Protein AF-A0A2A4J7D8-F1 (afdb_monomer_lite)

Secondary structure (DSSP, 8-state):
--HHHHHHHHHHHHHHHHTTS-----HHHHHTT---TT--HHHHHHHHHHHHHHTTSB-TTS-B-HHHHHHHHHHHH---HHHHHHHHHHHHTTS-TTSHHHHHHHHHHHHHH--

Structure (mmCIF, N/CA/C/O backbone):
data_AF-A0A2A4J7D8-F1
#
_entry.id   AF-A0A2A4J7D8-F1
#
loop_
_atom_site.group_PDB
_atom_site.id
_atom_site.type_symbol
_atom_site.label_atom_id
_atom_site.label_alt_id
_atom_site.label_comp_id
_atom_site.label_asym_id
_atom_site.label_entity_id
_atom_site.label_seq_id
_atom_site.pdbx_PDB_ins_code
_atom_site.Cartn_x
_atom_site.Cartn_y
_atom_site.Cartn_z
_atom_site.occupancy
_atom_site.B_iso_or_equiv
_atom_site.auth_seq_id
_atom_site.auth_comp_id
_atom_site.auth_asym_id
_atom_site.auth_atom_id
_atom_site.pdbx_PDB_model_num
ATOM 1 N N . MET A 1 1 ? 5.856 11.991 13.920 1.00 55.94 1 MET A N 1
ATOM 2 C CA . MET A 1 1 ? 6.615 10.834 13.418 1.00 55.94 1 MET A CA 1
ATOM 3 C C . MET A 1 1 ? 6.294 9.613 14.254 1.00 55.94 1 MET A C 1
ATOM 5 O O . MET A 1 1 ? 7.019 9.276 15.184 1.00 55.94 1 MET A O 1
ATOM 9 N N . THR A 1 2 ? 5.157 9.003 13.935 1.00 71.81 2 THR A N 1
ATOM 10 C CA . THR A 1 2 ? 4.763 7.655 14.347 1.00 71.81 2 THR A CA 1
ATOM 11 C C . THR A 1 2 ? 5.667 6.618 13.664 1.00 71.81 2 THR A C 1
ATOM 13 O O . THR A 1 2 ? 6.397 6.938 12.721 1.00 71.81 2 THR A O 1
ATOM 16 N N . ALA A 1 3 ? 5.639 5.369 14.136 1.00 76.00 3 ALA A N 1
ATOM 17 C CA . ALA A 1 3 ? 6.381 4.274 13.504 1.00 76.00 3 ALA A CA 1
ATOM 18 C C . ALA A 1 3 ? 5.962 4.069 12.034 1.00 76.00 3 ALA A C 1
ATOM 20 O O . ALA A 1 3 ? 6.803 3.799 11.181 1.00 76.00 3 ALA A O 1
ATOM 21 N N . ASP A 1 4 ? 4.684 4.283 11.722 1.00 72.38 4 ASP A N 1
ATOM 22 C CA . ASP A 1 4 ? 4.157 4.163 10.363 1.00 72.38 4 ASP A CA 1
ATOM 23 C C . ASP A 1 4 ? 4.629 5.305 9.446 1.00 72.38 4 ASP A C 1
ATOM 25 O O . ASP A 1 4 ? 4.985 5.061 8.294 1.00 72.38 4 ASP A O 1
ATOM 29 N N . GLU A 1 5 ? 4.745 6.537 9.960 1.00 72.00 5 GLU A N 1
ATOM 30 C CA . GLU A 1 5 ? 5.345 7.664 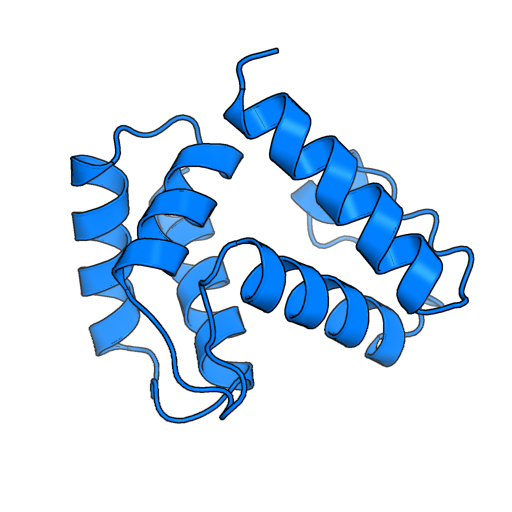9.223 1.00 72.00 5 GLU A CA 1
ATOM 31 C C . GLU A 1 5 ? 6.840 7.423 8.923 1.00 72.00 5 GLU A C 1
ATOM 33 O O . GLU A 1 5 ? 7.343 7.807 7.860 1.00 72.00 5 GLU A O 1
ATOM 38 N N . GLN A 1 6 ? 7.562 6.760 9.837 1.00 79.44 6 GLN A N 1
ATOM 39 C CA . GLN A 1 6 ? 8.958 6.355 9.620 1.00 79.44 6 GLN A CA 1
ATOM 40 C C . GLN A 1 6 ? 9.072 5.278 8.535 1.00 79.44 6 GLN A C 1
ATOM 42 O O . GLN A 1 6 ? 9.911 5.411 7.644 1.00 79.44 6 GLN A O 1
ATOM 47 N N . LEU A 1 7 ? 8.203 4.261 8.564 1.00 82.00 7 LEU A N 1
ATOM 48 C CA . LEU A 1 7 ? 8.168 3.202 7.549 1.00 82.00 7 LEU A CA 1
ATOM 49 C C . LEU A 1 7 ? 7.799 3.741 6.165 1.00 82.00 7 LEU A C 1
ATOM 51 O O . LEU A 1 7 ? 8.448 3.383 5.186 1.00 82.00 7 LEU A O 1
ATOM 55 N N . LEU A 1 8 ? 6.823 4.650 6.080 1.00 78.69 8 LEU A N 1
ATOM 56 C CA . LEU A 1 8 ? 6.479 5.337 4.830 1.00 78.69 8 LEU A CA 1
ATOM 57 C C . LEU A 1 8 ? 7.694 6.052 4.236 1.00 78.69 8 LEU A C 1
ATOM 59 O O . LEU A 1 8 ? 7.972 5.907 3.046 1.00 78.69 8 LEU A O 1
ATOM 63 N N . THR A 1 9 ? 8.439 6.784 5.065 1.00 79.12 9 THR A N 1
ATOM 64 C CA . THR A 1 9 ? 9.634 7.523 4.629 1.00 79.12 9 THR A CA 1
ATOM 65 C C . THR A 1 9 ? 10.753 6.577 4.187 1.00 79.12 9 THR A C 1
ATOM 67 O O . THR A 1 9 ? 11.365 6.782 3.134 1.00 79.12 9 THR A O 1
ATOM 70 N N . GLN A 1 10 ? 11.004 5.520 4.965 1.00 85.62 10 GLN A N 1
ATOM 71 C CA . GLN A 1 10 ? 12.022 4.519 4.660 1.00 85.62 10 GLN A CA 1
ATOM 72 C C . GLN A 1 10 ? 11.711 3.799 3.344 1.00 85.62 10 GLN A C 1
ATOM 74 O O . GLN A 1 10 ? 12.534 3.811 2.430 1.00 85.62 10 GLN A O 1
ATOM 79 N N . TYR A 1 11 ? 10.516 3.219 3.218 1.00 86.38 11 TYR A N 1
ATOM 80 C CA . TYR A 1 11 ? 10.134 2.458 2.030 1.00 86.38 11 TYR A CA 1
ATOM 81 C C . TYR A 1 11 ? 10.059 3.342 0.791 1.00 86.38 11 TYR A C 1
ATOM 83 O O . TYR A 1 11 ? 10.513 2.914 -0.264 1.00 86.38 11 TYR A O 1
ATOM 91 N N . SER A 1 12 ? 9.601 4.593 0.915 1.00 81.00 12 SER A N 1
ATOM 92 C CA . SER A 1 12 ? 9.627 5.535 -0.211 1.00 81.00 12 SER A CA 1
ATOM 93 C C . SER A 1 12 ? 11.057 5.757 -0.707 1.00 81.00 12 SER A C 1
ATOM 95 O O . SER A 1 12 ? 11.307 5.702 -1.908 1.00 81.00 12 SER A O 1
ATOM 97 N N . THR A 1 13 ? 12.011 5.94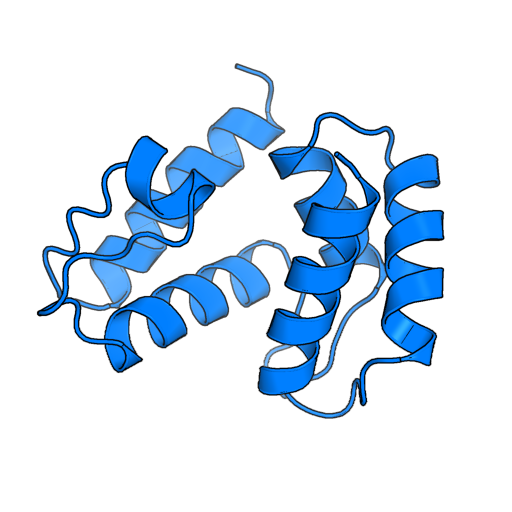3 0.210 1.00 82.69 13 THR A N 1
ATOM 98 C CA . THR A 1 13 ? 13.430 6.135 -0.132 1.00 82.69 13 THR A CA 1
ATOM 99 C C . THR A 1 13 ? 14.021 4.896 -0.806 1.00 82.69 13 THR A C 1
ATOM 101 O O . THR A 1 13 ? 14.695 5.012 -1.829 1.00 82.69 13 THR A O 1
ATOM 104 N N . GLU A 1 14 ? 13.741 3.706 -0.268 1.00 86.19 14 GLU A N 1
ATOM 105 C CA . GLU A 1 14 ? 14.190 2.436 -0.848 1.00 86.19 14 GLU A CA 1
ATOM 106 C C . GLU A 1 14 ? 13.600 2.218 -2.246 1.00 86.19 14 GLU A C 1
ATOM 108 O O . GLU A 1 14 ? 14.341 1.930 -3.179 1.00 86.19 14 GLU A O 1
ATOM 113 N N . CYS A 1 15 ? 12.295 2.428 -2.422 1.00 84.62 15 CYS A N 1
ATOM 114 C CA . CYS A 1 15 ? 11.615 2.219 -3.698 1.00 84.62 15 CYS A CA 1
ATOM 115 C C . CYS A 1 15 ? 12.051 3.212 -4.782 1.00 84.62 15 CYS A C 1
ATOM 117 O O . CYS A 1 15 ? 12.215 2.822 -5.937 1.00 84.62 15 CYS A O 1
ATOM 119 N N . ILE A 1 16 ? 12.296 4.477 -4.422 1.00 81.12 16 ILE A N 1
ATOM 120 C CA . ILE A 1 16 ? 12.883 5.464 -5.344 1.00 81.12 16 ILE A CA 1
ATOM 121 C C . ILE A 1 16 ? 14.293 5.022 -5.764 1.00 81.12 16 ILE A C 1
ATOM 123 O O . ILE A 1 16 ? 14.645 5.106 -6.941 1.00 81.12 16 ILE A O 1
ATOM 127 N N . SER A 1 17 ? 15.087 4.513 -4.816 1.00 82.00 17 SER A N 1
ATOM 128 C CA . SER A 1 17 ? 16.428 3.989 -5.090 1.00 82.00 17 SER A CA 1
ATOM 129 C C . SER A 1 17 ? 16.395 2.745 -5.992 1.00 82.00 17 SER A C 1
ATOM 131 O O . SER A 1 17 ? 17.190 2.653 -6.926 1.00 82.00 17 SER A O 1
ATOM 133 N N . GLU A 1 18 ? 15.481 1.800 -5.744 1.00 78.62 18 GLU A N 1
ATOM 134 C CA . GLU A 1 18 ? 15.305 0.567 -6.531 1.00 78.62 18 GLU A CA 1
ATOM 135 C C . GLU A 1 18 ? 14.834 0.848 -7.966 1.00 78.62 18 GLU A C 1
ATOM 137 O O . GLU A 1 18 ? 15.305 0.203 -8.902 1.00 78.62 18 GLU A O 1
ATOM 142 N N . ALA A 1 19 ? 13.976 1.855 -8.163 1.00 71.81 19 ALA A N 1
ATOM 143 C CA . ALA A 1 19 ? 13.535 2.283 -9.491 1.00 71.81 19 ALA A CA 1
ATOM 144 C C . ALA A 1 19 ? 14.676 2.880 -10.343 1.00 71.81 19 ALA A C 1
ATOM 146 O O . ALA A 1 19 ? 14.507 3.092 -11.544 1.00 71.81 19 ALA A O 1
ATOM 147 N N . GLY A 1 20 ? 15.842 3.169 -9.745 1.00 62.34 20 GLY A N 1
ATOM 148 C CA . GLY A 1 20 ? 17.034 3.631 -10.458 1.00 62.34 20 GLY A CA 1
ATOM 149 C C . GLY A 1 20 ? 16.871 4.996 -11.134 1.00 62.34 20 GLY A C 1
ATOM 150 O O . GLY A 1 20 ? 17.653 5.338 -12.024 1.00 62.34 20 GLY A O 1
ATOM 151 N N . LYS A 1 21 ? 15.859 5.782 -10.742 1.00 60.47 21 LYS A N 1
ATOM 152 C CA . LYS A 1 21 ? 15.566 7.105 -11.306 1.00 60.47 21 LYS A CA 1
ATOM 153 C C . LYS A 1 21 ? 15.461 8.143 -10.200 1.00 60.47 21 LYS A C 1
ATOM 155 O O . LYS A 1 21 ? 14.821 7.915 -9.180 1.00 60.47 21 LYS A O 1
ATOM 160 N N . ASN A 1 22 ? 16.038 9.321 -10.446 1.00 52.88 22 ASN A N 1
ATOM 161 C CA . ASN A 1 22 ? 15.806 10.524 -9.645 1.00 52.88 22 ASN A CA 1
ATOM 162 C C . ASN A 1 22 ? 14.371 11.019 -9.875 1.00 52.88 22 ASN A C 1
ATOM 164 O O . ASN A 1 22 ? 14.138 12.024 -10.544 1.00 52.88 22 ASN A O 1
ATOM 168 N N . LEU A 1 23 ? 13.395 10.289 -9.343 1.00 56.12 23 LEU A N 1
ATOM 169 C CA . LEU A 1 23 ? 12.020 10.749 -9.236 1.00 56.12 23 LEU A CA 1
ATOM 170 C C . LEU A 1 23 ? 11.955 11.638 -8.010 1.00 56.12 23 LEU A C 1
ATOM 172 O O . LEU A 1 23 ? 11.611 11.206 -6.913 1.00 56.12 23 LEU A O 1
ATOM 176 N N . PHE A 1 24 ? 12.333 12.899 -8.197 1.00 49.31 24 PHE A N 1
ATOM 177 C CA . PHE A 1 24 ? 11.947 13.925 -7.247 1.00 49.31 24 PHE A CA 1
ATOM 178 C C . PHE A 1 24 ? 10.441 14.144 -7.412 1.00 49.31 24 PHE A C 1
ATOM 180 O O . PHE A 1 24 ? 9.999 15.004 -8.169 1.00 49.31 24 PHE A O 1
ATOM 187 N N . VAL A 1 25 ? 9.644 13.291 -6.768 1.00 52.78 25 VAL A N 1
ATOM 188 C CA . VAL A 1 25 ? 8.208 13.515 -6.636 1.00 52.78 25 VAL A CA 1
ATOM 189 C C . VAL A 1 25 ? 8.049 14.460 -5.456 1.00 52.78 25 VAL A C 1
ATOM 191 O O . VAL A 1 25 ? 8.271 14.063 -4.313 1.00 52.78 25 VAL A O 1
ATOM 194 N N . ASP A 1 26 ? 7.726 15.725 -5.725 1.00 49.19 26 ASP A N 1
ATOM 195 C CA . ASP A 1 26 ? 7.380 16.660 -4.657 1.00 49.19 26 ASP A CA 1
ATOM 196 C C . ASP A 1 26 ? 6.202 16.053 -3.860 1.00 49.19 26 ASP A C 1
ATOM 198 O O . ASP A 1 26 ? 5.157 15.754 -4.448 1.00 49.19 26 ASP A O 1
ATOM 202 N N . PRO A 1 27 ? 6.332 15.845 -2.536 1.00 43.41 27 PRO A N 1
ATOM 203 C CA . PRO A 1 27 ? 5.271 15.271 -1.712 1.00 43.41 27 PRO A CA 1
ATOM 204 C C . PRO A 1 27 ? 3.934 16.018 -1.816 1.00 43.41 27 PRO A C 1
ATOM 206 O O . PRO A 1 27 ? 2.880 15.403 -1.650 1.00 43.41 27 PRO A O 1
ATOM 209 N N . LYS A 1 28 ? 3.947 17.329 -2.112 1.00 48.31 28 LYS A N 1
ATOM 210 C CA . LYS A 1 28 ? 2.722 18.093 -2.399 1.00 48.31 28 LYS A CA 1
ATOM 211 C C . LYS A 1 28 ? 2.110 17.714 -3.745 1.00 48.31 28 LYS A C 1
ATOM 213 O O . LYS A 1 28 ? 0.899 17.542 -3.816 1.00 48.31 28 LYS A O 1
ATOM 218 N N . GLN A 1 29 ? 2.929 17.532 -4.778 1.00 51.84 29 GLN A N 1
ATOM 219 C CA . GLN A 1 29 ? 2.472 17.134 -6.113 1.00 51.84 29 GLN A CA 1
ATOM 220 C C . GLN A 1 29 ? 1.886 15.719 -6.124 1.00 51.84 29 GLN A C 1
ATOM 222 O O . GLN A 1 29 ? 0.845 15.501 -6.741 1.00 51.84 29 GLN A O 1
ATOM 227 N N . ALA A 1 30 ? 2.489 14.781 -5.383 1.00 51.69 30 ALA A N 1
ATOM 228 C CA . ALA A 1 30 ? 1.931 13.439 -5.191 1.00 51.69 30 ALA A CA 1
ATOM 229 C C . ALA A 1 30 ? 0.541 13.485 -4.540 1.00 51.69 30 ALA A C 1
ATOM 231 O O . ALA A 1 30 ? -0.365 12.759 -4.938 1.00 51.69 30 ALA A O 1
ATOM 232 N N . LYS A 1 31 ? 0.359 14.374 -3.556 1.00 46.78 31 LYS A N 1
ATOM 233 C CA . LYS A 1 31 ? -0.905 14.529 -2.828 1.00 46.78 31 LYS A CA 1
ATOM 234 C C . LYS A 1 31 ? -2.031 15.104 -3.697 1.00 46.78 31 LYS A C 1
ATOM 236 O O . LYS A 1 31 ? -3.199 14.857 -3.418 1.00 46.78 31 LYS A O 1
ATOM 241 N N . GLU A 1 32 ? -1.679 15.844 -4.747 1.00 56.94 32 GLU A N 1
ATOM 242 C CA . GLU A 1 32 ? -2.608 16.479 -5.692 1.00 56.94 32 GLU A CA 1
ATOM 243 C C . GLU A 1 32 ? -2.742 15.715 -7.023 1.00 56.94 32 GLU A C 1
ATOM 245 O O . GLU A 1 32 ? -3.417 16.193 -7.933 1.00 56.94 32 GLU A O 1
ATOM 250 N N . ASN A 1 33 ? -2.121 14.533 -7.161 1.00 52.81 33 ASN A N 1
ATOM 251 C CA . ASN A 1 33 ? -2.021 13.790 -8.429 1.00 52.81 33 ASN A CA 1
ATOM 252 C C . ASN A 1 33 ? -1.385 14.598 -9.583 1.00 52.81 33 ASN A C 1
ATOM 254 O O . ASN A 1 33 ? -1.602 14.312 -10.761 1.00 52.81 33 ASN A O 1
ATOM 258 N N . ASN A 1 34 ? -0.573 15.603 -9.255 1.00 52.50 34 ASN A N 1
ATOM 259 C CA . ASN A 1 34 ? 0.027 16.534 -10.205 1.00 52.50 34 ASN A CA 1
ATOM 260 C C . ASN A 1 34 ? 1.494 16.170 -10.474 1.00 52.50 34 ASN A C 1
ATOM 262 O O . ASN A 1 34 ? 2.405 16.954 -10.207 1.00 52.50 34 ASN A O 1
ATOM 266 N N . TYR A 1 35 ? 1.727 14.940 -10.938 1.00 54.06 35 TYR A N 1
ATOM 267 C CA . TYR A 1 35 ? 3.064 14.478 -11.314 1.00 54.06 35 TYR A CA 1
ATOM 268 C C . TYR A 1 35 ? 3.631 15.365 -12.437 1.00 54.06 35 TYR A C 1
ATOM 270 O O . TYR A 1 35 ? 2.871 15.757 -13.329 1.00 54.06 35 TYR A O 1
ATOM 278 N N . PRO A 1 36 ? 4.940 15.701 -12.430 1.00 51.53 36 PRO A N 1
ATOM 279 C CA . PRO A 1 36 ? 5.532 16.478 -13.512 1.00 51.53 36 PRO A CA 1
ATOM 280 C C . PRO A 1 36 ? 5.244 15.798 -14.856 1.00 51.53 36 PRO A C 1
ATOM 282 O O . PRO A 1 36 ? 5.264 14.577 -14.951 1.00 51.53 36 PRO A O 1
ATOM 285 N N . VAL A 1 37 ? 4.957 16.591 -15.889 1.00 46.94 37 VAL A N 1
ATOM 286 C CA . VAL A 1 37 ? 4.486 16.112 -17.207 1.00 46.94 37 VAL A CA 1
ATOM 287 C C . VAL A 1 37 ? 5.492 15.156 -17.882 1.00 46.94 37 VAL A C 1
ATOM 289 O O . VAL A 1 37 ? 5.098 14.326 -18.695 1.00 46.94 37 VAL A O 1
ATOM 292 N N . ASP A 1 38 ? 6.764 15.217 -17.471 1.00 51.28 38 ASP A N 1
ATOM 293 C CA . ASP A 1 38 ? 7.863 14.342 -17.906 1.00 51.28 38 ASP A CA 1
ATOM 294 C C . ASP A 1 38 ? 8.211 13.232 -16.893 1.00 51.28 38 ASP A C 1
ATOM 296 O O . ASP A 1 38 ? 9.243 12.566 -17.021 1.00 51.28 38 ASP A O 1
ATOM 300 N N . ALA A 1 39 ? 7.397 13.038 -15.848 1.00 55.25 39 ALA A N 1
ATOM 301 C CA . ALA A 1 39 ? 7.559 11.916 -14.936 1.00 55.25 39 ALA A CA 1
ATOM 302 C C . ALA A 1 39 ? 7.459 10.631 -15.750 1.00 55.25 39 ALA A C 1
ATOM 304 O O . ALA A 1 39 ? 6.471 10.394 -16.447 1.00 55.25 39 ALA A O 1
ATOM 305 N N . ASP A 1 40 ? 8.482 9.787 -15.651 1.00 65.50 40 ASP A N 1
ATOM 306 C CA . ASP A 1 40 ? 8.390 8.456 -16.218 1.00 65.50 40 ASP A CA 1
ATOM 307 C C . ASP A 1 40 ? 7.277 7.708 -15.481 1.00 65.50 40 ASP A C 1
ATOM 309 O O . ASP A 1 40 ? 7.455 7.243 -14.354 1.00 65.50 40 ASP A O 1
ATOM 313 N N . LEU A 1 41 ? 6.109 7.635 -16.119 1.00 65.50 41 LEU A N 1
ATOM 314 C CA . LEU A 1 41 ? 4.925 6.982 -15.579 1.00 65.50 41 LEU A CA 1
ATOM 315 C C . LEU A 1 41 ? 5.199 5.516 -15.239 1.00 65.50 41 LEU A C 1
ATOM 317 O O . LEU A 1 41 ? 4.574 4.993 -14.319 1.00 65.50 41 LEU A O 1
ATOM 321 N N . ASN A 1 42 ? 6.141 4.860 -15.926 1.00 69.88 42 ASN A N 1
ATOM 322 C CA . ASN A 1 42 ? 6.548 3.504 -15.564 1.00 69.88 42 ASN A CA 1
ATOM 323 C C . ASN A 1 42 ? 7.286 3.506 -14.233 1.00 69.88 42 ASN A C 1
ATOM 325 O O . ASN A 1 42 ? 7.024 2.664 -13.391 1.00 69.88 42 ASN A O 1
ATOM 329 N N . ALA A 1 43 ? 8.124 4.503 -13.990 1.00 71.81 43 ALA A N 1
ATOM 330 C CA . ALA A 1 43 ? 8.867 4.582 -12.749 1.00 71.81 43 ALA A CA 1
ATOM 331 C C . ALA A 1 43 ? 7.995 5.035 -11.559 1.00 71.81 43 ALA A C 1
ATOM 333 O O . ALA A 1 43 ? 8.214 4.594 -10.434 1.00 71.81 43 ALA A O 1
ATOM 334 N N . VAL A 1 44 ? 6.950 5.840 -11.797 1.00 72.50 44 VAL A N 1
ATOM 335 C CA . VAL A 1 44 ? 5.894 6.085 -10.794 1.00 72.50 44 VAL A CA 1
ATOM 336 C C . VAL A 1 44 ? 5.165 4.782 -10.459 1.00 72.50 44 VAL A C 1
ATOM 338 O O . VAL A 1 44 ? 5.000 4.470 -9.280 1.00 72.50 44 VAL A O 1
ATOM 341 N N . LYS A 1 45 ? 4.792 3.987 -11.472 1.00 73.94 45 LYS A N 1
ATOM 342 C CA . LYS A 1 45 ? 4.185 2.662 -11.269 1.00 73.94 45 LYS A CA 1
ATOM 343 C C . LYS A 1 45 ? 5.118 1.714 -10.513 1.00 73.94 45 LYS A C 1
ATOM 345 O O . LYS A 1 45 ? 4.665 1.078 -9.569 1.00 73.94 45 LYS A O 1
ATOM 350 N N . ASP A 1 46 ? 6.405 1.680 -10.851 1.00 78.12 46 ASP A N 1
ATOM 351 C CA . ASP A 1 46 ? 7.402 0.829 -10.191 1.00 78.12 46 ASP A CA 1
ATOM 352 C C . ASP A 1 46 ? 7.580 1.202 -8.712 1.00 78.12 46 ASP A C 1
ATOM 354 O O . ASP A 1 46 ? 7.613 0.323 -7.848 1.00 78.12 46 ASP A O 1
ATOM 358 N N . ILE A 1 47 ? 7.617 2.501 -8.389 1.00 79.50 47 ILE A N 1
ATOM 359 C CA . ILE A 1 47 ? 7.651 2.968 -6.995 1.00 79.50 47 ILE A CA 1
ATOM 360 C C . ILE A 1 47 ? 6.362 2.576 -6.270 1.00 79.50 47 ILE A C 1
ATOM 362 O O . ILE A 1 47 ? 6.429 2.046 -5.159 1.00 79.50 47 ILE A O 1
ATOM 366 N N . SER A 1 48 ? 5.193 2.814 -6.874 1.00 78.38 48 SER A N 1
ATOM 367 C CA . SER A 1 48 ? 3.903 2.441 -6.282 1.00 78.38 48 SER A CA 1
ATOM 368 C C . SER A 1 48 ? 3.820 0.940 -6.015 1.00 78.38 48 SER A C 1
ATOM 370 O O . SER A 1 48 ? 3.437 0.540 -4.916 1.00 78.38 48 SER A O 1
ATOM 372 N N . ARG A 1 49 ? 4.252 0.114 -6.970 1.00 80.44 49 ARG A N 1
ATOM 373 C CA . ARG A 1 49 ? 4.345 -1.340 -6.829 1.00 80.44 49 ARG A CA 1
ATOM 374 C C . ARG A 1 49 ? 5.272 -1.733 -5.688 1.00 80.44 49 ARG A C 1
ATOM 376 O O . ARG A 1 49 ? 4.883 -2.512 -4.823 1.00 80.44 49 ARG A O 1
ATOM 383 N N . CYS A 1 50 ? 6.480 -1.175 -5.654 1.00 85.00 50 CYS A N 1
ATOM 384 C CA . CYS A 1 50 ? 7.450 -1.446 -4.598 1.00 85.00 50 CYS A CA 1
ATOM 385 C C . CYS A 1 50 ? 6.888 -1.098 -3.210 1.00 85.00 50 CYS A C 1
ATOM 387 O O . CYS A 1 50 ? 6.985 -1.900 -2.279 1.00 85.00 50 CYS A O 1
ATOM 389 N N . MET A 1 51 ? 6.216 0.050 -3.085 1.00 85.06 51 MET A N 1
ATOM 390 C CA . MET A 1 51 ? 5.543 0.455 -1.851 1.00 85.06 51 MET A CA 1
ATOM 391 C C . MET A 1 51 ? 4.447 -0.539 -1.464 1.00 85.06 51 MET A C 1
ATOM 393 O O . MET A 1 51 ? 4.389 -0.972 -0.314 1.00 85.06 51 MET A O 1
ATOM 397 N N . MET A 1 52 ? 3.615 -0.953 -2.422 1.00 85.38 52 MET A N 1
ATOM 398 C CA . MET A 1 52 ? 2.559 -1.937 -2.189 1.00 85.38 52 MET A CA 1
ATOM 399 C C . MET A 1 52 ? 3.116 -3.286 -1.734 1.00 85.38 52 MET A C 1
ATOM 401 O O . MET A 1 52 ? 2.569 -3.868 -0.801 1.00 85.38 52 MET A O 1
ATOM 405 N N . VAL A 1 53 ? 4.225 -3.756 -2.307 1.00 87.00 53 VAL A N 1
ATOM 406 C CA . VAL A 1 53 ? 4.888 -4.994 -1.866 1.00 87.00 53 VAL A CA 1
ATOM 407 C C . VAL A 1 53 ? 5.457 -4.840 -0.452 1.00 87.00 53 VAL A C 1
ATOM 409 O O . VAL A 1 53 ? 5.191 -5.680 0.407 1.00 87.00 53 VAL A O 1
ATOM 412 N N . LYS A 1 54 ? 6.199 -3.760 -0.162 1.00 87.19 54 LYS A N 1
ATOM 413 C CA . LYS A 1 54 ? 6.830 -3.554 1.160 1.00 87.19 54 LYS A CA 1
ATOM 414 C C . LYS A 1 54 ? 5.806 -3.363 2.283 1.00 87.19 54 LYS A C 1
ATOM 416 O O . LYS A 1 54 ? 6.020 -3.838 3.397 1.00 87.19 54 LYS A O 1
ATOM 421 N N . PHE A 1 55 ? 4.672 -2.723 1.995 1.00 85.06 55 PHE A N 1
ATOM 422 C CA . PHE A 1 55 ? 3.549 -2.621 2.935 1.00 85.06 55 PHE A CA 1
ATOM 423 C C . PHE A 1 55 ? 2.659 -3.872 2.974 1.00 85.06 55 PHE A C 1
ATOM 425 O O . PHE A 1 55 ? 1.773 -3.961 3.826 1.00 85.06 55 PHE A O 1
ATOM 432 N N . GLY A 1 56 ? 2.903 -4.844 2.091 1.00 87.56 56 GLY A N 1
ATOM 433 C CA . GLY A 1 56 ? 2.144 -6.087 1.999 1.00 87.56 56 GLY A CA 1
ATOM 434 C C . GLY A 1 56 ? 0.739 -5.914 1.425 1.00 87.56 56 GLY A C 1
ATOM 435 O O . GLY A 1 56 ? -0.106 -6.761 1.684 1.00 87.56 56 GLY A O 1
ATOM 436 N N . VAL A 1 57 ? 0.478 -4.822 0.700 1.00 88.06 57 VAL A N 1
ATOM 437 C CA . VAL A 1 57 ? -0.768 -4.539 -0.037 1.00 88.06 57 VAL A CA 1
ATOM 438 C C . VAL A 1 57 ? -0.953 -5.516 -1.190 1.00 88.06 57 VAL A C 1
ATOM 440 O O . VAL A 1 57 ? -2.078 -5.927 -1.453 1.00 88.06 57 VAL A O 1
ATOM 443 N N . ILE A 1 58 ? 0.137 -5.883 -1.863 1.00 86.69 58 ILE A N 1
ATOM 444 C CA . ILE A 1 58 ? 0.156 -6.944 -2.869 1.00 86.69 58 ILE A CA 1
ATOM 445 C C . ILE A 1 58 ? 1.184 -7.999 -2.486 1.00 86.69 58 ILE A C 1
ATOM 447 O O . ILE A 1 58 ? 2.233 -7.680 -1.920 1.00 86.69 58 ILE A O 1
ATOM 451 N N . ASP A 1 59 ? 0.874 -9.253 -2.786 1.00 80.38 59 ASP A N 1
ATOM 452 C CA . ASP A 1 59 ? 1.826 -10.350 -2.666 1.00 80.38 59 ASP A CA 1
ATOM 453 C C . ASP A 1 59 ? 2.7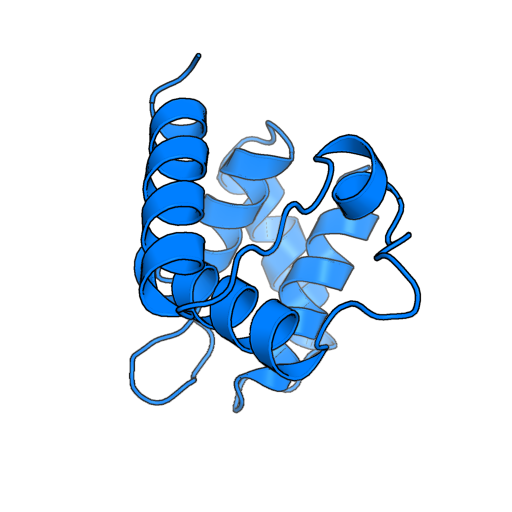78 -10.408 -3.888 1.00 80.38 59 ASP A C 1
ATOM 455 O O . ASP A 1 59 ? 2.602 -9.664 -4.860 1.00 80.38 59 ASP A O 1
ATOM 459 N N . PRO A 1 60 ? 3.812 -11.272 -3.873 1.00 74.25 60 PRO A N 1
ATOM 460 C CA . PRO A 1 60 ? 4.713 -11.431 -5.016 1.00 74.25 60 PRO A CA 1
ATOM 461 C C . PRO A 1 60 ? 4.036 -11.939 -6.300 1.00 74.25 60 PRO A C 1
ATOM 463 O O . PRO A 1 60 ? 4.618 -11.794 -7.375 1.00 74.25 60 PRO A O 1
ATOM 466 N N . GLU A 1 61 ? 2.839 -12.530 -6.204 1.00 74.69 61 GLU A N 1
ATOM 467 C CA . GLU A 1 61 ? 2.021 -12.948 -7.352 1.00 74.69 61 GLU A CA 1
ATOM 468 C C . GLU A 1 61 ? 1.162 -11.794 -7.906 1.00 74.69 61 GLU A C 1
ATOM 470 O O . GLU A 1 61 ? 0.523 -11.952 -8.946 1.00 74.69 61 GLU A O 1
ATOM 475 N N . GLY A 1 62 ? 1.163 -10.629 -7.246 1.00 72.12 62 GLY A N 1
ATOM 476 C CA . GLY A 1 62 ? 0.404 -9.443 -7.636 1.00 72.12 62 GLY A CA 1
ATOM 477 C C . GLY A 1 62 ? -1.042 -9.427 -7.136 1.00 72.12 62 GLY A C 1
ATOM 478 O O . GLY A 1 62 ? -1.813 -8.572 -7.576 1.00 72.12 62 GLY A O 1
ATOM 479 N N . LYS A 1 63 ? -1.426 -10.335 -6.228 1.00 81.62 63 LYS A N 1
ATOM 480 C CA . LYS A 1 63 ? -2.772 -10.354 -5.642 1.00 81.62 63 LYS A CA 1
ATOM 481 C C . LYS A 1 63 ? -2.870 -9.390 -4.478 1.00 81.62 63 LYS A C 1
ATOM 483 O O . LYS A 1 63 ? -1.955 -9.270 -3.661 1.00 81.62 63 LYS A O 1
ATOM 488 N N . VAL A 1 64 ? -4.024 -8.744 -4.373 1.00 84.06 64 VAL A N 1
ATOM 489 C CA . VAL A 1 64 ? -4.324 -7.818 -3.284 1.00 84.06 64 VAL A CA 1
ATOM 490 C C . VAL A 1 64 ? -4.468 -8.557 -1.953 1.00 84.06 64 VAL A C 1
ATOM 492 O O . VAL A 1 64 ? -5.270 -9.478 -1.807 1.00 84.06 64 VAL A O 1
ATOM 495 N N . ASN A 1 65 ? -3.783 -8.051 -0.935 1.00 87.31 65 ASN A N 1
AT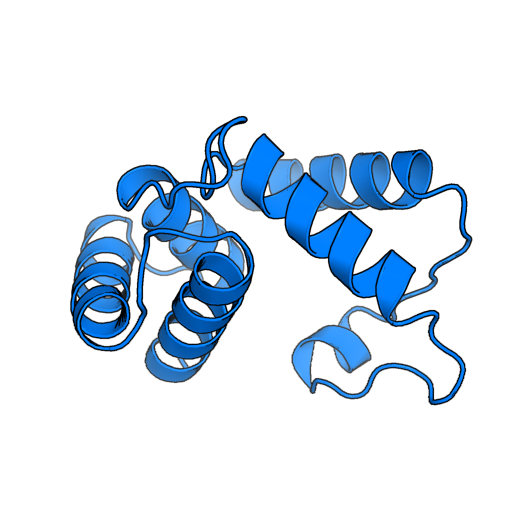OM 496 C CA . ASN A 1 65 ? -3.984 -8.391 0.462 1.00 87.31 65 ASN A CA 1
ATOM 497 C C . ASN A 1 65 ? -4.685 -7.234 1.191 1.00 87.31 65 ASN A C 1
ATOM 499 O O . ASN A 1 65 ? -4.120 -6.163 1.424 1.00 87.31 65 ASN A O 1
ATOM 503 N N . ILE A 1 66 ? -5.926 -7.486 1.6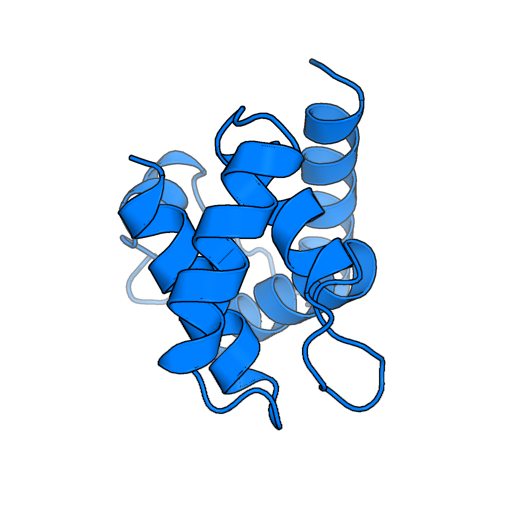02 1.00 85.81 66 ILE A N 1
ATOM 504 C CA . ILE A 1 66 ? -6.799 -6.515 2.272 1.00 85.81 66 ILE A CA 1
ATOM 505 C C . ILE A 1 66 ? -6.210 -6.009 3.595 1.00 85.81 66 ILE A C 1
ATOM 507 O O . ILE A 1 66 ? -6.366 -4.832 3.914 1.00 85.81 66 ILE A O 1
ATOM 511 N N . GLU A 1 67 ? -5.515 -6.854 4.362 1.00 87.69 67 GLU A N 1
ATOM 512 C CA . GLU A 1 67 ? -4.908 -6.418 5.625 1.00 87.69 67 GLU A CA 1
ATOM 513 C C . GLU A 1 67 ? -3.723 -5.477 5.396 1.00 87.69 67 GLU A C 1
ATOM 515 O O . GLU A 1 67 ? -3.583 -4.476 6.103 1.00 87.69 67 GLU A O 1
ATOM 520 N N . GLY A 1 68 ? -2.892 -5.767 4.391 1.00 87.94 68 GLY A N 1
ATOM 521 C CA . GLY A 1 68 ? -1.799 -4.882 3.993 1.00 87.94 68 GLY A CA 1
ATOM 522 C C . GLY A 1 68 ? -2.311 -3.564 3.419 1.00 87.94 68 GLY A C 1
ATOM 523 O O . GLY A 1 68 ? -1.825 -2.498 3.794 1.00 87.94 68 GLY A O 1
ATOM 524 N N . ALA A 1 69 ? -3.361 -3.617 2.593 1.00 87.62 69 ALA A N 1
ATOM 525 C CA . ALA A 1 69 ? -4.047 -2.435 2.078 1.00 87.62 69 ALA A CA 1
ATOM 526 C C . ALA A 1 69 ? -4.607 -1.557 3.209 1.00 87.62 69 ALA A C 1
ATOM 528 O O . ALA A 1 69 ? -4.386 -0.347 3.214 1.00 87.62 69 ALA A O 1
ATOM 529 N N . ALA A 1 70 ? -5.269 -2.154 4.205 1.00 89.12 70 ALA A N 1
ATOM 530 C CA . ALA A 1 70 ? -5.793 -1.424 5.359 1.00 89.12 70 ALA A CA 1
ATOM 531 C C . ALA A 1 70 ? -4.674 -0.783 6.190 1.00 89.12 70 ALA A C 1
ATOM 533 O O . ALA A 1 70 ? -4.800 0.370 6.605 1.00 89.12 70 ALA A O 1
ATOM 534 N N . LYS A 1 71 ? -3.555 -1.493 6.386 1.00 87.06 71 LYS A N 1
ATOM 535 C CA . LYS A 1 71 ? -2.372 -0.934 7.052 1.00 87.06 71 LYS A CA 1
ATOM 536 C C . LYS A 1 71 ? -1.833 0.275 6.288 1.00 87.06 71 LYS A C 1
ATOM 538 O O . LYS A 1 71 ? -1.637 1.322 6.892 1.00 87.06 71 LYS A O 1
ATOM 543 N N . TYR A 1 72 ? -1.651 0.151 4.973 1.00 86.19 72 TYR A N 1
ATOM 544 C CA . TYR A 1 72 ? -1.160 1.239 4.128 1.00 86.19 72 TYR A CA 1
ATOM 545 C C . TYR A 1 72 ? -2.082 2.466 4.171 1.00 86.19 72 TYR A C 1
ATOM 547 O O . TYR A 1 72 ? -1.617 3.582 4.399 1.00 86.19 72 TYR A O 1
ATOM 555 N N . VAL A 1 73 ? -3.396 2.262 4.027 1.00 86.50 73 VAL A N 1
ATOM 556 C CA . VAL A 1 73 ? -4.394 3.341 4.099 1.00 86.50 73 VAL A CA 1
ATOM 557 C C . VAL A 1 73 ? -4.367 4.015 5.467 1.00 86.50 73 VAL A C 1
ATOM 559 O O . VAL A 1 73 ? -4.307 5.240 5.535 1.00 86.50 73 VAL A O 1
ATOM 562 N N . SER A 1 74 ? -4.340 3.243 6.555 1.00 86.56 74 SER A N 1
ATOM 563 C CA . SER A 1 74 ? -4.202 3.780 7.914 1.00 86.56 74 SER A CA 1
ATOM 564 C C . SER A 1 74 ? -2.935 4.635 8.052 1.00 86.56 74 SER A C 1
ATOM 566 O O . SER A 1 74 ? -3.008 5.758 8.548 1.00 86.56 74 SER A O 1
ATOM 568 N N . SER A 1 75 ? -1.800 4.176 7.510 1.00 82.19 75 SER A N 1
ATOM 569 C CA . SER A 1 75 ? -0.528 4.908 7.560 1.00 82.19 75 SER A CA 1
ATOM 570 C C . SER A 1 75 ? -0.552 6.243 6.803 1.00 82.19 75 SER A C 1
ATOM 572 O O . SER A 1 75 ? 0.059 7.202 7.269 1.00 82.19 75 SER A O 1
ATOM 574 N N . ILE A 1 76 ? -1.237 6.336 5.655 1.00 78.25 76 ILE A N 1
ATOM 575 C CA . ILE A 1 76 ? -1.253 7.567 4.833 1.00 78.25 76 ILE A CA 1
ATOM 576 C C . ILE A 1 76 ? -2.384 8.543 5.196 1.00 78.25 76 ILE A C 1
ATOM 578 O O . ILE A 1 76 ? -2.308 9.719 4.843 1.00 78.25 76 ILE A O 1
ATOM 582 N N . THR A 1 77 ? -3.436 8.069 5.869 1.00 81.75 77 THR A N 1
ATOM 583 C CA . THR A 1 77 ? -4.632 8.870 6.205 1.00 81.75 77 THR A CA 1
ATOM 584 C C . THR A 1 77 ? -4.727 9.223 7.688 1.00 81.75 77 THR A C 1
ATOM 586 O O . THR A 1 77 ? -5.415 10.175 8.043 1.00 81.75 77 THR A O 1
ATOM 589 N N . GLY A 1 78 ? -4.038 8.478 8.559 1.00 82.38 78 GLY A N 1
ATOM 590 C CA . GLY A 1 78 ? -4.157 8.611 10.011 1.00 82.38 78 GLY A CA 1
ATOM 591 C C . GLY A 1 78 ? -5.405 7.945 10.603 1.00 82.38 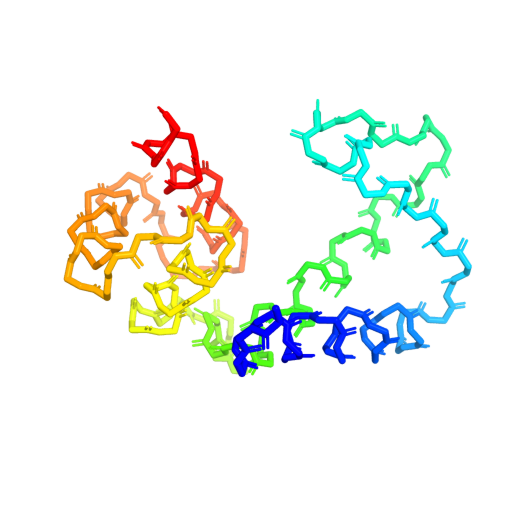78 GLY A C 1
ATOM 592 O O . GLY A 1 78 ? -5.648 8.094 11.799 1.00 82.38 78 GLY A O 1
ATOM 593 N N . LEU A 1 79 ? -6.186 7.215 9.797 1.00 86.06 79 LEU A N 1
ATOM 594 C CA . LEU A 1 79 ? -7.332 6.433 10.265 1.00 86.06 79 LEU A CA 1
ATOM 595 C C . LEU A 1 79 ? -6.902 5.282 11.177 1.00 86.06 79 LEU A C 1
ATOM 597 O O . LEU A 1 79 ? -5.799 4.738 11.044 1.00 86.06 79 LEU A O 1
ATOM 601 N N . THR A 1 80 ? -7.809 4.837 12.049 1.00 89.69 80 THR A N 1
ATOM 602 C CA . THR A 1 80 ? -7.611 3.577 12.773 1.00 89.69 80 THR A CA 1
ATOM 603 C C . THR A 1 80 ? -7.602 2.391 11.804 1.00 89.69 80 THR A C 1
ATOM 605 O O . THR A 1 80 ? -8.153 2.446 10.701 1.00 89.69 80 THR A O 1
ATOM 608 N N . LYS A 1 81 ? -6.987 1.277 12.219 1.00 85.25 81 LYS A N 1
ATOM 609 C CA . LYS A 1 81 ? -6.944 0.053 11.403 1.00 85.25 81 LYS A CA 1
ATOM 610 C C . LYS A 1 81 ? -8.352 -0.436 11.032 1.00 85.25 81 LYS A C 1
ATOM 612 O O . LYS A 1 81 ? -8.543 -0.920 9.918 1.00 85.25 81 LYS A O 1
ATOM 617 N N . ASP A 1 82 ? -9.323 -0.296 11.932 1.00 89.88 82 ASP A N 1
ATOM 618 C CA . ASP A 1 82 ? -10.698 -0.752 11.709 1.00 89.88 82 ASP A CA 1
ATOM 619 C C . ASP A 1 82 ? -11.415 0.119 10.669 1.00 89.88 82 ASP A C 1
ATOM 621 O O . ASP A 1 82 ? -11.968 -0.414 9.706 1.00 89.88 82 ASP A O 1
ATOM 625 N N . GLU A 1 83 ? -11.310 1.447 10.783 1.00 91.00 83 GLU A N 1
ATOM 626 C CA . GLU A 1 83 ? -11.847 2.391 9.790 1.00 91.00 83 GLU A CA 1
ATOM 627 C C . GLU A 1 83 ? -11.219 2.168 8.408 1.00 91.00 83 GLU A C 1
ATOM 629 O O . GLU A 1 83 ? -11.923 2.053 7.401 1.00 91.00 83 GLU A O 1
ATOM 634 N N . ALA A 1 84 ? -9.891 2.024 8.357 1.00 89.31 84 ALA A N 1
ATOM 635 C CA . ALA A 1 84 ? -9.180 1.731 7.118 1.00 89.31 84 ALA A CA 1
ATOM 636 C C . ALA A 1 84 ? -9.613 0.381 6.518 1.00 89.31 84 ALA A C 1
ATOM 638 O O . ALA A 1 84 ? -9.785 0.268 5.305 1.00 89.31 84 ALA A O 1
ATOM 639 N N . THR A 1 85 ? -9.852 -0.634 7.354 1.00 91.06 85 THR A N 1
ATOM 640 C CA . THR A 1 85 ? -10.328 -1.952 6.907 1.00 91.06 85 THR A CA 1
ATOM 641 C C . THR A 1 85 ? -11.721 -1.872 6.291 1.00 91.06 85 THR A C 1
ATOM 643 O O . THR A 1 85 ? -11.965 -2.499 5.257 1.00 91.06 85 THR A O 1
ATOM 646 N N . GLU A 1 86 ? -12.644 -1.113 6.884 1.00 90.94 86 GLU A N 1
ATOM 647 C CA . GLU A 1 86 ? -13.984 -0.936 6.316 1.00 90.94 86 GLU A CA 1
ATOM 648 C C . GLU A 1 86 ? -13.946 -0.242 4.954 1.00 90.94 86 GLU A C 1
ATOM 650 O O . GLU A 1 86 ? -14.627 -0.671 4.019 1.00 90.94 86 GLU A O 1
ATOM 655 N N . ILE A 1 87 ? -13.133 0.808 4.828 1.00 90.00 87 ILE A N 1
ATOM 656 C CA . ILE A 1 87 ? -12.965 1.541 3.572 1.00 90.00 87 ILE A CA 1
ATOM 657 C C . ILE A 1 87 ? -12.361 0.636 2.497 1.00 90.00 87 ILE A C 1
ATOM 659 O O . ILE A 1 87 ? -12.903 0.541 1.395 1.00 90.00 87 ILE A O 1
ATOM 663 N N . VAL A 1 88 ? -11.282 -0.079 2.821 1.00 89.38 88 VAL A N 1
ATOM 664 C CA . VAL A 1 88 ? -10.638 -1.005 1.883 1.00 89.38 88 VAL A CA 1
ATOM 665 C C . VAL A 1 88 ? -11.611 -2.098 1.450 1.00 89.38 88 VAL A C 1
ATOM 667 O O . VAL A 1 88 ? -11.703 -2.375 0.261 1.00 89.38 88 VAL A O 1
ATOM 670 N N . LYS A 1 89 ? -12.405 -2.678 2.358 1.00 88.56 89 LYS A N 1
ATOM 671 C CA . LYS A 1 89 ? -13.424 -3.675 1.984 1.00 88.56 89 LYS A CA 1
ATOM 672 C C . LYS A 1 89 ? -14.484 -3.105 1.043 1.00 88.56 89 LYS A C 1
ATOM 674 O O . LYS A 1 89 ? -14.849 -3.773 0.081 1.00 88.56 89 LYS A O 1
ATOM 679 N N . LYS A 1 90 ? -14.957 -1.876 1.280 1.00 87.50 90 LYS A N 1
ATOM 680 C CA . LYS A 1 90 ? -15.904 -1.196 0.376 1.00 87.50 90 LYS A CA 1
ATOM 681 C C . LYS A 1 90 ? -15.297 -0.990 -1.013 1.00 87.50 90 LYS A C 1
ATOM 683 O O . LYS A 1 90 ? -15.952 -1.271 -2.011 1.00 87.50 90 LYS A O 1
ATOM 688 N N . CYS A 1 91 ? -14.042 -0.557 -1.071 1.00 86.81 91 CYS A N 1
ATOM 689 C CA . CYS A 1 91 ? -13.325 -0.334 -2.322 1.00 86.81 91 CYS A CA 1
ATOM 690 C C . CYS A 1 91 ? -12.900 -1.634 -3.028 1.00 86.81 91 CYS A C 1
ATOM 692 O O . CYS A 1 91 ? -12.785 -1.655 -4.249 1.00 86.81 91 CYS A O 1
ATOM 694 N N . ALA A 1 92 ? -12.727 -2.737 -2.300 1.00 82.62 92 ALA A N 1
ATOM 695 C CA . ALA A 1 92 ? -12.423 -4.043 -2.881 1.00 82.62 92 ALA A CA 1
ATOM 696 C C . ALA A 1 92 ? -13.611 -4.634 -3.650 1.00 82.62 92 ALA A C 1
ATOM 698 O O . ALA A 1 92 ? -13.405 -5.392 -4.584 1.00 82.62 92 ALA A O 1
ATOM 699 N N . ILE A 1 93 ? -14.851 -4.252 -3.322 1.00 75.06 93 ILE A N 1
ATOM 700 C CA . ILE A 1 93 ? -16.048 -4.694 -4.063 1.00 75.06 93 ILE A CA 1
ATOM 701 C C . ILE A 1 93 ? -16.072 -4.120 -5.491 1.00 75.06 93 ILE A C 1
ATOM 703 O O . ILE A 1 93 ? -16.650 -4.722 -6.392 1.00 75.06 93 ILE A O 1
ATOM 707 N N . VAL A 1 94 ? -15.452 -2.955 -5.702 1.00 66.00 94 VAL A N 1
ATOM 708 C CA . VAL A 1 94 ? -15.390 -2.267 -7.004 1.00 66.00 94 VAL A CA 1
ATOM 709 C C . VAL A 1 94 ? -14.073 -2.492 -7.752 1.00 66.00 94 VAL A C 1
ATOM 711 O O . VAL A 1 94 ? -13.978 -2.122 -8.921 1.00 66.00 94 VAL A O 1
ATOM 714 N N . ALA A 1 95 ? -13.073 -3.105 -7.114 1.00 62.16 95 ALA A N 1
ATOM 715 C CA . ALA A 1 95 ? -11.772 -3.397 -7.707 1.00 62.16 95 ALA A CA 1
ATOM 716 C C . ALA A 1 95 ? -11.632 -4.901 -7.998 1.00 62.16 95 ALA A C 1
ATOM 718 O O . ALA A 1 95 ? -11.909 -5.734 -7.146 1.00 62.16 95 ALA A O 1
ATOM 719 N N . ASP A 1 96 ? -11.171 -5.254 -9.197 1.00 66.81 96 ASP A N 1
ATOM 720 C CA . ASP A 1 96 ? -10.927 -6.644 -9.599 1.00 66.81 96 ASP A CA 1
ATOM 721 C C . ASP A 1 96 ? -9.604 -7.156 -8.998 1.00 66.81 96 ASP A C 1
ATOM 723 O O . ASP A 1 96 ? -8.557 -7.035 -9.622 1.00 66.81 96 ASP A O 1
ATOM 727 N N . THR A 1 97 ? -9.611 -7.645 -7.756 1.00 65.25 97 THR A N 1
ATOM 728 C CA . THR A 1 97 ? -8.418 -7.879 -6.905 1.00 65.25 97 THR A CA 1
ATOM 729 C C . THR A 1 97 ? -7.364 -8.873 -7.424 1.00 65.25 97 THR A C 1
ATOM 731 O O . THR A 1 97 ? -6.374 -9.118 -6.730 1.00 65.25 97 THR A O 1
ATOM 734 N N . ASP A 1 98 ? -7.547 -9.425 -8.621 1.00 67.25 98 ASP A N 1
ATOM 735 C CA . ASP A 1 98 ? -6.696 -10.451 -9.231 1.00 67.25 98 ASP A CA 1
ATOM 736 C C . ASP A 1 98 ? -5.469 -9.898 -9.977 1.00 67.25 98 ASP A C 1
ATOM 738 O O . ASP A 1 98 ? -4.707 -10.663 -10.570 1.00 67.25 98 ASP A O 1
ATOM 742 N N . ASN A 1 99 ? -5.248 -8.581 -9.968 1.00 68.38 99 ASN A N 1
ATOM 743 C CA . ASN A 1 99 ? -4.060 -7.989 -10.573 1.00 68.38 99 ASN A CA 1
ATOM 744 C C . ASN A 1 99 ? -3.558 -6.731 -9.849 1.00 68.38 99 ASN A C 1
ATOM 746 O O . ASN A 1 99 ? -4.267 -6.065 -9.092 1.00 68.38 99 ASN A O 1
ATOM 750 N N . GLU A 1 100 ? -2.308 -6.388 -10.148 1.00 68.62 100 GLU A N 1
ATOM 751 C CA . GLU A 1 100 ? -1.594 -5.249 -9.579 1.00 68.62 100 GLU A CA 1
ATOM 752 C C . GLU A 1 100 ? -2.260 -3.896 -9.890 1.00 68.62 100 GLU A C 1
ATOM 754 O O . GLU A 1 100 ? -2.305 -3.013 -9.031 1.00 68.62 100 GLU A O 1
ATOM 759 N N . GLU A 1 101 ? -2.850 -3.727 -11.080 1.00 74.56 101 GLU A N 1
ATOM 760 C CA . GLU A 1 101 ? -3.579 -2.494 -11.419 1.00 74.56 101 GLU A CA 1
ATOM 761 C C . GLU A 1 101 ? -4.807 -2.289 -10.524 1.00 74.56 101 GLU A C 1
ATOM 763 O O . GLU A 1 101 ? -5.182 -1.155 -10.209 1.00 74.56 101 GLU A O 1
ATOM 768 N N . SER A 1 102 ? -5.431 -3.370 -10.072 1.00 76.81 102 SER A N 1
ATOM 769 C CA . SER A 1 102 ? -6.551 -3.299 -9.143 1.00 76.81 102 SER A CA 1
ATOM 770 C C . SER A 1 102 ? -6.133 -2.985 -7.716 1.00 76.81 102 SER A C 1
ATOM 772 O O . SER A 1 102 ? -6.924 -2.384 -6.990 1.00 76.81 102 SER A O 1
ATOM 774 N N . ALA A 1 103 ? -4.894 -3.290 -7.324 1.00 77.06 103 ALA A N 1
ATOM 775 C CA . ALA A 1 103 ? -4.340 -2.805 -6.064 1.00 77.06 103 ALA A CA 1
ATOM 776 C C . ALA A 1 103 ? -4.212 -1.276 -6.067 1.00 77.06 103 ALA A C 1
ATOM 778 O O . ALA A 1 103 ? -4.604 -0.620 -5.103 1.00 77.06 103 ALA A O 1
ATOM 779 N N . ILE A 1 104 ? -3.758 -0.692 -7.182 1.00 77.88 104 ILE A N 1
ATOM 780 C CA . ILE A 1 104 ? -3.712 0.768 -7.351 1.00 77.88 104 ILE A CA 1
ATOM 781 C C . ILE A 1 104 ? -5.118 1.361 -7.245 1.00 77.88 104 ILE A C 1
ATOM 783 O O . ILE A 1 104 ? -5.341 2.244 -6.419 1.00 77.88 104 ILE A O 1
ATOM 787 N N . LYS A 1 105 ? -6.090 0.828 -7.994 1.00 81.06 105 LYS A N 1
ATOM 788 C CA . LYS A 1 105 ? -7.487 1.303 -7.945 1.00 81.06 105 LYS A CA 1
ATOM 789 C C . LYS A 1 105 ? -8.102 1.185 -6.550 1.00 81.06 105 LYS A C 1
ATOM 791 O O . LYS A 1 105 ? -8.837 2.076 -6.125 1.00 81.06 105 LYS A O 1
ATOM 796 N N . LEU A 1 106 ? -7.794 0.106 -5.831 1.00 84.00 106 LEU A N 1
ATOM 797 C CA . LEU A 1 106 ? -8.232 -0.102 -4.455 1.00 84.00 106 LEU A CA 1
ATOM 798 C C . LEU A 1 106 ? -7.699 0.994 -3.531 1.00 84.00 106 LEU A C 1
ATOM 800 O O . LEU A 1 106 ? -8.474 1.598 -2.790 1.00 84.00 106 LEU A O 1
ATOM 804 N N . ILE A 1 107 ? -6.392 1.259 -3.589 1.00 82.12 107 ILE A N 1
ATOM 805 C CA . ILE A 1 107 ? -5.740 2.278 -2.764 1.00 82.12 107 ILE A CA 1
ATOM 806 C C . ILE A 1 107 ? -6.210 3.686 -3.143 1.00 82.12 107 ILE A C 1
ATOM 808 O O . ILE A 1 107 ? -6.467 4.492 -2.253 1.00 82.12 107 ILE A O 1
ATOM 812 N N . GLU A 1 108 ? -6.398 3.982 -4.430 1.00 82.50 108 GLU A N 1
ATOM 813 C CA . GLU A 1 108 ? -6.963 5.258 -4.884 1.00 82.50 108 GLU A CA 1
ATOM 814 C C . GLU A 1 108 ? -8.394 5.467 -4.378 1.00 82.50 108 GLU A C 1
ATOM 816 O O . GLU A 1 108 ? -8.731 6.550 -3.894 1.00 82.50 108 GLU A O 1
ATOM 821 N N . CYS A 1 109 ? -9.243 4.439 -4.476 1.00 85.88 109 CYS A N 1
ATOM 822 C CA . CYS A 1 109 ? -10.601 4.479 -3.941 1.00 85.88 109 CYS A CA 1
ATOM 823 C C . CYS A 1 109 ? -10.582 4.690 -2.425 1.00 85.88 109 CYS A C 1
ATOM 825 O O . CYS A 1 109 ? -11.304 5.548 -1.910 1.00 85.88 109 CYS A O 1
ATOM 827 N N . ALA A 1 110 ? -9.733 3.946 -1.713 1.00 84.50 110 ALA A N 1
ATOM 828 C CA . ALA A 1 110 ? -9.649 4.025 -0.265 1.00 84.50 110 ALA A CA 1
ATOM 829 C C . ALA A 1 110 ? -9.132 5.392 0.195 1.00 84.50 110 ALA A C 1
ATOM 831 O O . ALA A 1 110 ? -9.722 5.998 1.085 1.00 84.50 110 ALA A O 1
ATOM 832 N N . GLY A 1 111 ? -8.102 5.915 -0.474 1.00 80.06 111 GLY A N 1
ATOM 833 C CA . GLY A 1 111 ? -7.579 7.258 -0.257 1.00 80.06 111 GLY A CA 1
ATOM 834 C C . GLY A 1 111 ? -8.656 8.320 -0.452 1.00 80.06 111 GLY A C 1
ATOM 835 O O . GLY A 1 111 ? -8.870 9.110 0.452 1.00 80.06 111 GLY A O 1
ATOM 836 N N . LYS A 1 112 ? -9.402 8.291 -1.567 1.00 81.62 112 LYS A N 1
ATOM 837 C CA . LYS A 1 112 ? -10.507 9.238 -1.833 1.00 81.62 112 LYS A CA 1
ATOM 838 C C . LYS A 1 112 ? -11.656 9.143 -0.829 1.00 81.62 112 LYS A C 1
ATOM 840 O O . LYS A 1 112 ? -12.304 10.145 -0.571 1.00 81.62 112 LYS A O 1
ATOM 845 N N . THR A 1 113 ? -11.933 7.947 -0.314 1.00 82.38 113 THR A N 1
ATOM 846 C CA . THR A 1 113 ? -13.026 7.706 0.645 1.00 82.38 113 THR A CA 1
ATOM 847 C C . THR A 1 113 ? -12.649 8.127 2.069 1.00 82.38 113 THR A C 1
ATOM 849 O O . THR A 1 113 ? -13.527 8.351 2.895 1.00 82.38 113 THR A O 1
ATOM 852 N N . ALA A 1 114 ? -11.351 8.206 2.363 1.00 74.12 114 ALA A N 1
ATOM 853 C CA . ALA A 1 114 ? -10.815 8.548 3.675 1.00 74.12 114 ALA A CA 1
ATOM 854 C C . ALA A 1 114 ? -10.608 10.059 3.907 1.00 74.12 114 ALA A C 1
ATOM 856 O O . ALA A 1 114 ? -10.267 10.434 5.029 1.00 74.12 114 ALA A O 1
ATOM 857 N N . VAL A 1 115 ? -10.772 10.902 2.874 1.00 60.84 115 VAL A N 1
ATOM 858 C CA . VAL A 1 115 ? -10.687 12.378 2.961 1.00 60.84 115 VAL A CA 1
ATOM 859 C C . VAL A 1 115 ? -12.069 13.001 3.105 1.00 60.84 115 VAL A C 1
ATOM 861 O O . VAL A 1 115 ? -12.988 12.561 2.380 1.00 60.84 115 VAL A O 1
#

Organism: Heliothis virescens (NCBI:txid7102)

Foldseek 3Di:
DPPLLVLVVVQLVVQLVVLVDPLPPPPVCVVVVNRPPPPPVVSVLSSVLSQCPSLVQADPQAFGDLQSQLSNLCSVLVDDSVLSSVQLVVQVVVFPRNHNVSSVSSSVSSNVVSD

InterPro domains:
  IPR006170 Pheromone/general odorant binding protein [PF01395] (4-110)
  IPR036728 Pheromone/general odorant binding protein superfamily [G3DSA:1.10.238.20] (2-115)
  IPR036728 Pheromone/general odorant binding protein superfamily [SSF47565] (6-112)

pLDDT: mean 75.42, std 12.86, range [43.41, 91.06]

Sequence (115 aa):
MTADEQLLTQYSTECISEAGKNLFVDPKQAKENNYPVDADLNAVKDISRCMMVKFGVIDPEGKVNIEGAAKYVSSITGLTKDEATEIVKKCAIVADTDNEESAIKLIECAGKTAV

Radius of gyration: 13.5 Å; chains: 1; bounding box: 33×31×32 Å